Protein AF-A0A4Q9HJW1-F1 (afdb_monomer_lite)

Sequence (75 aa):
APFLFQVLATRPGDALLLCSAGLAEPLTEEPEFADRLAAQWSGAEPPGLVAFLAAAQLRVKGHARDRTAVAVWET

Organism: Streptomyces kasugaensis (NCBI:txid1946)

Secondary structure (DSSP, 8-state):
-----------TT-EEEEE-HHHHHHHHH-HHHHHHHHHHH-SSSPPPHHHHHHHHT--BTTB-S---EEEEE--

Structure (mmCIF,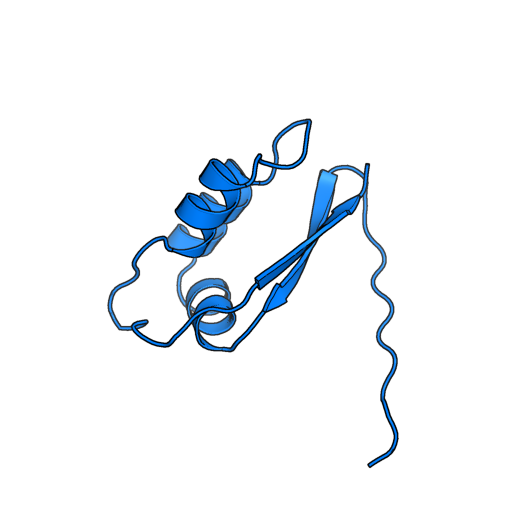 N/CA/C/O backbone):
data_AF-A0A4Q9HJW1-F1
#
_entry.id   AF-A0A4Q9HJW1-F1
#
loop_
_atom_site.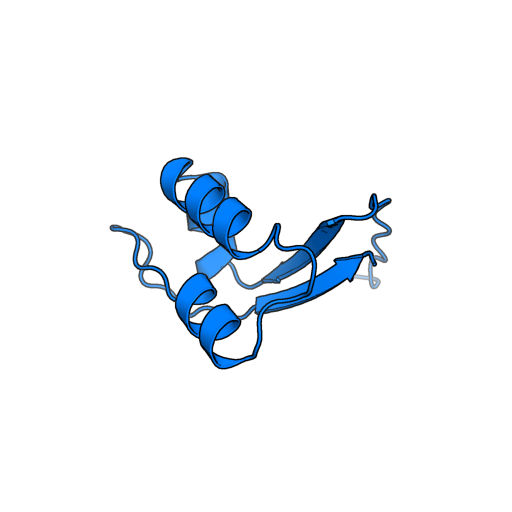group_PDB
_atom_site.id
_atom_site.type_symbol
_atom_site.label_atom_id
_atom_site.label_alt_id
_atom_site.label_comp_id
_atom_site.label_asym_id
_atom_site.label_entity_id
_atom_site.label_seq_id
_atom_site.pdbx_PDB_ins_code
_atom_site.Cartn_x
_atom_site.Cartn_y
_atom_site.Cartn_z
_atom_site.occupancy
_atom_site.B_iso_or_equiv
_atom_site.auth_seq_id
_atom_site.auth_comp_id
_atom_site.auth_asym_id
_atom_site.auth_atom_id
_atom_site.pdbx_PDB_model_num
ATOM 1 N N . ALA A 1 1 ? 1.595 -13.048 24.209 1.00 80.25 1 ALA A N 1
ATOM 2 C CA . ALA A 1 1 ? 1.492 -14.176 23.257 1.00 80.25 1 ALA A CA 1
ATOM 3 C C . ALA A 1 1 ? 2.812 -14.294 22.497 1.00 80.25 1 ALA A C 1
ATOM 5 O O . ALA A 1 1 ? 3.497 -13.276 22.415 1.00 80.25 1 ALA A O 1
ATOM 6 N N . PRO A 1 2 ? 3.209 -15.480 22.000 1.00 92.94 2 PRO A N 1
ATOM 7 C CA . PRO A 1 2 ? 4.395 -15.602 21.153 1.00 92.94 2 PRO A CA 1
ATOM 8 C C . PRO A 1 2 ? 4.220 -14.808 19.853 1.00 92.94 2 PRO A C 1
ATOM 10 O O . PRO A 1 2 ? 3.096 -14.568 19.410 1.00 92.94 2 PRO A O 1
ATOM 13 N N . PHE A 1 3 ? 5.338 -14.405 19.253 1.00 91.56 3 PHE A N 1
ATOM 14 C CA . PHE A 1 3 ? 5.336 -13.796 17.927 1.00 91.56 3 PHE A CA 1
ATOM 15 C C . PHE A 1 3 ? 4.878 -14.822 16.880 1.00 91.56 3 PHE A C 1
ATOM 17 O O . PHE A 1 3 ? 5.323 -15.971 16.909 1.00 91.56 3 PHE A O 1
ATOM 24 N N . LEU A 1 4 ? 4.000 -14.411 15.962 1.00 90.88 4 LEU A N 1
ATOM 25 C CA . LEU A 1 4 ? 3.511 -15.255 14.873 1.00 90.88 4 LEU A CA 1
ATOM 26 C C . LEU A 1 4 ? 4.176 -14.828 13.565 1.00 90.88 4 LEU A C 1
ATOM 28 O O . LEU A 1 4 ? 3.954 -13.718 13.086 1.00 90.88 4 LEU A O 1
ATOM 32 N N . PHE A 1 5 ? 4.975 -15.719 12.982 1.00 90.56 5 PHE A N 1
ATOM 33 C CA . PHE A 1 5 ? 5.480 -15.537 11.625 1.00 90.56 5 PHE A CA 1
ATOM 34 C C . PHE A 1 5 ? 4.360 -15.802 10.618 1.00 90.56 5 PHE A C 1
ATOM 36 O O . PHE A 1 5 ? 3.628 -16.783 10.748 1.00 90.56 5 PHE A O 1
ATOM 43 N N . GLN A 1 6 ? 4.254 -14.948 9.601 1.00 90.62 6 GLN A N 1
ATOM 44 C CA . GLN A 1 6 ? 3.402 -15.177 8.439 1.00 90.62 6 GLN A CA 1
ATOM 45 C C . GLN A 1 6 ? 4.271 -15.211 7.185 1.00 90.62 6 GLN A C 1
ATOM 47 O O . GLN A 1 6 ? 5.124 -14.346 6.999 1.00 90.62 6 GLN A O 1
ATOM 52 N N . VAL A 1 7 ? 4.061 -16.226 6.350 1.00 90.62 7 VAL A N 1
ATOM 53 C CA . VAL A 1 7 ? 4.740 -16.396 5.063 1.00 90.62 7 VAL A CA 1
ATOM 54 C C . VAL A 1 7 ? 3.677 -16.329 3.978 1.00 90.62 7 VAL A C 1
ATOM 56 O O . VAL A 1 7 ? 2.682 -17.048 4.047 1.00 90.62 7 VAL A O 1
ATOM 59 N N . LEU A 1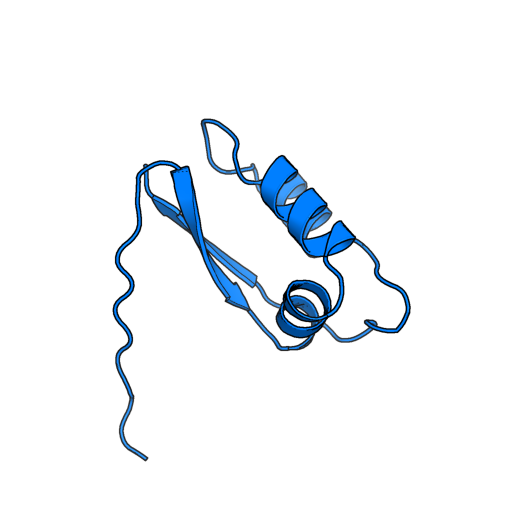 8 ? 3.889 -15.461 2.993 1.00 89.44 8 LEU A N 1
ATOM 60 C CA . LEU A 1 8 ? 3.012 -15.292 1.839 1.00 89.44 8 LEU A CA 1
ATOM 61 C C . LEU A 1 8 ? 3.785 -15.678 0.581 1.00 89.44 8 LEU A C 1
ATOM 63 O O . LEU A 1 8 ? 4.934 -15.280 0.414 1.00 89.44 8 LEU A O 1
ATOM 67 N N . ALA A 1 9 ? 3.157 -16.476 -0.279 1.00 90.31 9 ALA A N 1
ATOM 68 C CA . ALA A 1 9 ? 3.693 -16.799 -1.594 1.00 90.31 9 ALA A CA 1
ATOM 69 C C . ALA A 1 9 ? 3.208 -15.744 -2.597 1.00 90.31 9 ALA A C 1
ATOM 71 O O . ALA A 1 9 ? 2.002 -15.627 -2.819 1.00 90.31 9 ALA A O 1
ATOM 72 N N . THR A 1 10 ? 4.139 -14.991 -3.174 1.00 89.12 10 THR A N 1
ATOM 73 C CA . THR A 1 10 ? 3.901 -13.939 -4.172 1.00 89.12 10 THR A CA 1
ATOM 74 C C . THR A 1 10 ? 4.243 -14.430 -5.579 1.00 89.12 10 THR A C 1
ATOM 76 O O . THR A 1 10 ? 4.938 -15.433 -5.767 1.00 89.12 10 THR A O 1
ATOM 79 N N . ARG A 1 11 ? 3.717 -13.743 -6.592 1.00 88.50 11 ARG A N 1
ATOM 80 C CA . ARG A 1 11 ? 4.100 -13.872 -8.003 1.00 88.50 11 ARG A CA 1
ATOM 81 C C . ARG A 1 11 ? 4.807 -12.590 -8.453 1.00 88.50 11 ARG A C 1
ATOM 83 O O . ARG A 1 11 ? 4.532 -11.539 -7.880 1.00 88.50 11 ARG A O 1
ATOM 90 N N . PRO A 1 12 ? 5.654 -12.641 -9.497 1.00 87.19 12 PRO A N 1
ATOM 91 C CA . PRO A 1 12 ? 6.208 -11.428 -10.091 1.00 87.19 12 PRO A CA 1
ATOM 92 C C . PRO A 1 12 ? 5.101 -10.421 -10.426 1.00 87.19 12 PRO A C 1
ATOM 94 O O . PRO A 1 12 ? 4.111 -10.780 -11.072 1.00 87.19 12 PRO A O 1
ATOM 97 N N . GLY A 1 13 ? 5.265 -9.183 -9.961 1.00 85.44 13 GLY A N 1
ATOM 98 C CA . GLY A 1 13 ? 4.269 -8.114 -10.082 1.00 85.44 13 GLY A CA 1
ATOM 99 C C . GLY A 1 13 ? 3.314 -7.969 -8.890 1.00 85.44 13 GLY A C 1
ATOM 100 O O . GLY A 1 13 ? 2.596 -6.970 -8.826 1.00 85.44 13 GLY A O 1
ATOM 101 N N . ASP A 1 14 ? 3.315 -8.898 -7.929 1.00 89.31 14 ASP A N 1
ATOM 102 C CA . ASP A 1 14 ? 2.589 -8.722 -6.668 1.00 89.31 14 ASP A CA 1
ATOM 103 C C . ASP A 1 14 ? 3.310 -7.719 -5.749 1.00 89.31 14 ASP A C 1
ATOM 105 O O . ASP A 1 14 ? 4.537 -7.579 -5.764 1.00 89.31 14 ASP A O 1
ATOM 109 N N . ALA A 1 15 ? 2.539 -7.067 -4.875 1.00 92.19 15 ALA A N 1
ATOM 110 C CA . ALA A 1 15 ? 3.061 -6.262 -3.776 1.00 92.19 15 ALA A CA 1
ATOM 111 C C . ALA A 1 15 ? 2.531 -6.778 -2.433 1.00 92.19 15 ALA A C 1
ATOM 113 O O . ALA A 1 15 ? 1.321 -6.858 -2.208 1.00 92.19 15 ALA A O 1
ATOM 114 N N . LEU A 1 16 ? 3.439 -7.083 -1.508 1.00 93.12 16 LEU A N 1
ATOM 115 C CA . LEU A 1 16 ? 3.113 -7.363 -0.117 1.00 93.12 16 LEU A CA 1
ATOM 116 C C . LEU A 1 16 ? 2.940 -6.046 0.643 1.00 93.12 16 LEU A C 1
ATOM 118 O O . LEU A 1 16 ? 3.887 -5.269 0.729 1.00 93.12 16 LEU A O 1
ATOM 122 N N . LEU A 1 17 ? 1.769 -5.823 1.247 1.00 94.12 17 LEU A N 1
ATOM 123 C CA . LEU A 1 17 ? 1.453 -4.620 2.022 1.00 94.12 17 LEU A CA 1
ATOM 124 C C . LEU A 1 17 ? 1.256 -4.941 3.510 1.00 94.12 17 LEU A C 1
ATOM 126 O O . LEU A 1 17 ? 0.323 -5.646 3.887 1.00 94.12 17 LEU A O 1
ATOM 130 N N . LEU A 1 18 ? 2.075 -4.331 4.366 1.00 96.12 18 LEU A N 1
ATOM 131 C CA . LEU A 1 18 ? 1.812 -4.203 5.798 1.00 96.12 18 LEU A CA 1
ATOM 132 C C . LEU A 1 18 ? 1.295 -2.791 6.074 1.00 96.12 18 LEU A C 1
ATOM 134 O O . LEU A 1 18 ? 1.977 -1.810 5.777 1.00 96.12 18 LEU A O 1
ATOM 138 N N . CYS A 1 19 ? 0.101 -2.664 6.649 1.00 97.25 19 CYS A N 1
ATOM 139 C CA . CYS A 1 19 ? -0.493 -1.353 6.880 1.00 97.25 19 CYS A CA 1
ATOM 140 C C . CYS A 1 19 ? -1.342 -1.262 8.152 1.00 97.25 19 CYS A C 1
ATOM 142 O O . CYS A 1 19 ? -1.724 -2.269 8.748 1.00 97.25 19 CYS A O 1
ATOM 144 N N . SER A 1 20 ? -1.609 -0.028 8.584 1.00 97.75 20 SER A N 1
ATOM 145 C CA . SER A 1 20 ? -2.554 0.256 9.664 1.00 97.75 20 SER A CA 1
ATOM 146 C C . SER A 1 20 ? -4.005 0.079 9.200 1.00 97.75 20 SER A C 1
ATOM 148 O O . SER A 1 20 ? -4.307 0.087 8.005 1.00 97.75 20 SER A O 1
ATOM 150 N N . ALA A 1 21 ? -4.934 0.011 10.159 1.00 97.38 21 ALA A N 1
ATOM 151 C CA . ALA A 1 21 ? -6.369 -0.059 9.874 1.00 97.38 21 ALA A CA 1
ATOM 152 C C . ALA A 1 21 ? -6.867 1.097 8.984 1.00 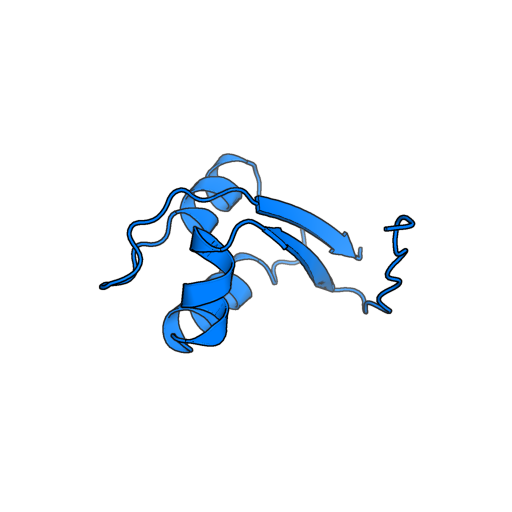97.38 21 ALA A C 1
ATOM 154 O O . ALA A 1 21 ? -7.750 0.895 8.161 1.00 97.38 21 ALA A O 1
ATOM 155 N N . GLY A 1 22 ? -6.257 2.288 9.076 1.00 97.19 22 GLY A N 1
ATOM 156 C CA . GLY A 1 22 ? -6.640 3.435 8.245 1.00 97.19 22 GLY A CA 1
ATOM 157 C C . GLY A 1 22 ? -6.432 3.239 6.738 1.00 97.19 22 GLY A C 1
ATOM 158 O O . GLY A 1 22 ? -7.005 3.999 5.955 1.00 97.19 22 GLY A O 1
ATOM 159 N N . LEU A 1 23 ? -5.634 2.243 6.330 1.00 97.12 23 LEU A N 1
ATOM 160 C CA . LEU A 1 23 ? -5.495 1.815 4.935 1.00 97.12 23 LEU A CA 1
ATOM 161 C C . LEU A 1 23 ? -6.155 0.450 4.673 1.00 97.12 23 LEU A C 1
ATOM 163 O O . LEU A 1 23 ? -6.737 0.266 3.609 1.00 97.12 23 LEU A O 1
ATOM 167 N N . ALA A 1 24 ? -6.114 -0.481 5.631 1.00 97.62 24 ALA A N 1
ATOM 168 C CA . ALA A 1 24 ? -6.715 -1.809 5.472 1.00 97.62 24 ALA A CA 1
ATOM 169 C C . ALA A 1 24 ? -8.252 -1.779 5.363 1.00 97.62 24 ALA A C 1
ATOM 171 O O . ALA A 1 24 ? -8.822 -2.543 4.586 1.00 97.62 24 ALA A O 1
ATOM 172 N N . GLU A 1 25 ? -8.920 -0.893 6.109 1.00 97.50 25 GLU A N 1
ATOM 173 C CA . GLU A 1 25 ? -10.381 -0.732 6.065 1.00 97.50 25 GLU A CA 1
ATOM 174 C C . GLU A 1 25 ? -10.869 -0.337 4.659 1.00 97.50 25 GLU A C 1
ATOM 176 O O . GLU A 1 25 ? -11.600 -1.127 4.065 1.00 97.50 25 GLU A O 1
ATOM 181 N N . PRO A 1 26 ? -10.418 0.779 4.041 1.00 97.44 26 PRO A N 1
ATOM 182 C CA . PRO A 1 26 ? -10.863 1.117 2.689 1.00 97.44 26 PRO A CA 1
ATOM 183 C C . PRO A 1 26 ? -10.403 0.104 1.628 1.00 97.44 26 PRO A C 1
ATOM 185 O O . PRO A 1 26 ? -11.084 -0.059 0.626 1.00 97.44 26 PRO A O 1
ATOM 188 N N . LEU A 1 27 ? -9.291 -0.618 1.824 1.00 96.38 27 LEU A N 1
ATOM 189 C CA . LEU A 1 27 ? -8.912 -1.712 0.913 1.00 96.38 27 LEU A CA 1
ATOM 190 C C . LEU A 1 27 ? -9.924 -2.857 0.892 1.00 96.38 27 LEU A C 1
ATOM 192 O O . LEU A 1 27 ? -10.077 -3.517 -0.131 1.00 96.38 27 LEU A O 1
ATOM 196 N N . THR A 1 28 ? -10.569 -3.117 2.026 1.00 96.50 28 THR A N 1
ATOM 197 C CA . THR A 1 28 ? -11.474 -4.259 2.187 1.00 96.50 28 THR A CA 1
ATOM 198 C C . THR A 1 28 ? -12.925 -3.864 1.925 1.00 96.50 28 THR A C 1
ATOM 200 O O . THR A 1 28 ? -13.694 -4.658 1.390 1.00 96.50 28 THR A O 1
ATOM 203 N N . GLU A 1 29 ? -13.307 -2.647 2.309 1.00 97.81 29 GLU A N 1
ATOM 204 C CA . GLU A 1 29 ? -14.693 -2.174 2.286 1.00 97.81 29 GLU A CA 1
ATOM 205 C C . GLU A 1 29 ? -15.059 -1.445 0.985 1.00 97.81 29 GLU A C 1
ATOM 207 O O . GLU A 1 29 ? -16.236 -1.399 0.632 1.00 97.81 29 GLU A O 1
ATOM 212 N N . GLU A 1 30 ? -14.076 -0.907 0.252 1.00 97.88 30 GLU A N 1
ATOM 213 C CA . GLU A 1 30 ? -14.305 0.021 -0.864 1.00 97.88 30 GLU A CA 1
ATOM 214 C C . GLU A 1 30 ? -13.592 -0.472 -2.142 1.00 97.88 30 GLU A C 1
ATOM 216 O O . GLU A 1 30 ? -12.434 -0.121 -2.394 1.00 97.88 30 GLU A O 1
ATOM 221 N N . PRO A 1 31 ? -14.262 -1.280 -2.992 1.00 96.81 31 PRO A N 1
ATOM 222 C CA . PRO A 1 31 ? -13.642 -1.902 -4.166 1.00 96.81 31 PRO A CA 1
ATOM 223 C C . PRO A 1 31 ? -12.994 -0.904 -5.132 1.00 96.81 31 PRO A C 1
ATOM 225 O O . PRO A 1 31 ? -11.884 -1.134 -5.600 1.00 96.81 31 PRO A O 1
ATOM 228 N N . GLU A 1 32 ? -13.627 0.251 -5.364 1.00 96.06 32 GLU A N 1
ATOM 229 C CA . GLU A 1 32 ? -13.072 1.295 -6.239 1.00 96.06 32 GLU A CA 1
ATOM 230 C C . GLU A 1 32 ? -11.732 1.845 -5.721 1.00 96.06 32 GLU A C 1
ATOM 232 O O . GLU A 1 32 ? -10.861 2.237 -6.504 1.00 96.06 32 GLU A O 1
ATOM 237 N N . PHE A 1 33 ? -11.544 1.879 -4.398 1.00 96.38 33 PHE A N 1
ATOM 238 C CA . PHE A 1 33 ? -10.277 2.273 -3.794 1.00 96.38 33 PHE A CA 1
ATOM 239 C C . PHE A 1 33 ? -9.206 1.205 -4.018 1.00 96.38 33 PHE A C 1
ATOM 241 O O . PHE A 1 33 ? -8.089 1.543 -4.418 1.00 96.38 33 PHE A O 1
ATOM 248 N N . ALA A 1 34 ? -9.551 -0.066 -3.794 1.00 95.81 34 ALA A N 1
ATOM 249 C CA . ALA A 1 34 ? -8.651 -1.190 -4.021 1.00 95.81 34 ALA A CA 1
ATOM 250 C C . ALA A 1 34 ? -8.203 -1.266 -5.488 1.00 95.81 34 ALA A C 1
ATOM 252 O O . ALA A 1 34 ? -7.001 -1.320 -5.752 1.00 95.81 34 ALA A O 1
ATOM 253 N N . ASP A 1 35 ? -9.138 -1.153 -6.433 1.00 95.50 35 ASP A N 1
ATOM 254 C CA . ASP A 1 35 ? -8.859 -1.165 -7.871 1.00 95.50 35 ASP A CA 1
ATOM 255 C C . ASP A 1 35 ? -7.942 -0.009 -8.278 1.00 95.50 35 ASP A C 1
ATOM 257 O O . ASP A 1 35 ? -6.971 -0.189 -9.018 1.00 95.50 35 ASP A O 1
ATOM 261 N N . ARG A 1 36 ? -8.206 1.196 -7.760 1.00 94.94 36 ARG A N 1
ATOM 262 C CA . ARG A 1 36 ? -7.374 2.367 -8.041 1.00 94.94 36 ARG A CA 1
ATOM 263 C C . ARG A 1 36 ? -5.965 2.216 -7.481 1.00 94.94 36 ARG A C 1
ATOM 265 O O . ARG A 1 36 ? -5.014 2.637 -8.141 1.00 94.94 36 ARG A O 1
ATOM 272 N N . LEU A 1 37 ? -5.821 1.658 -6.280 1.00 94.88 37 LEU A N 1
ATOM 273 C CA . LEU A 1 37 ? -4.509 1.429 -5.684 1.00 94.88 37 LEU A CA 1
ATOM 274 C C . LEU A 1 37 ? -3.739 0.360 -6.462 1.00 94.88 37 LEU A C 1
ATOM 276 O O . LEU A 1 37 ? -2.582 0.584 -6.813 1.00 94.88 37 LEU A O 1
ATOM 280 N N . ALA A 1 38 ? -4.402 -0.746 -6.804 1.00 92.75 38 ALA A N 1
ATOM 281 C CA . ALA A 1 38 ? -3.836 -1.812 -7.619 1.00 92.75 38 ALA A CA 1
ATOM 282 C C . ALA A 1 38 ? -3.341 -1.271 -8.966 1.00 92.75 38 ALA A C 1
ATOM 284 O O . ALA A 1 38 ? -2.183 -1.478 -9.310 1.00 92.75 38 ALA A O 1
ATOM 285 N N . ALA A 1 39 ? -4.155 -0.477 -9.669 1.00 91.88 39 ALA A N 1
ATOM 286 C CA . ALA A 1 39 ? -3.772 0.128 -10.944 1.00 91.88 39 ALA A CA 1
ATOM 287 C C . ALA A 1 39 ? -2.553 1.066 -10.841 1.00 91.88 39 ALA A C 1
ATOM 289 O O . ALA A 1 39 ? -1.772 1.169 -11.784 1.00 91.88 39 ALA A O 1
ATOM 290 N N . GLN A 1 40 ? -2.377 1.767 -9.715 1.00 91.94 40 GLN A N 1
ATOM 291 C CA . GLN A 1 40 ? -1.215 2.638 -9.499 1.00 91.94 40 GLN A CA 1
ATOM 292 C C . GLN A 1 40 ? 0.050 1.870 -9.101 1.00 91.94 40 GLN A C 1
ATOM 294 O O . GLN A 1 40 ? 1.151 2.387 -9.294 1.00 91.94 40 GLN A O 1
ATOM 299 N N . TRP A 1 41 ? -0.087 0.679 -8.518 1.00 91.88 41 TRP A N 1
ATOM 300 C CA . TRP A 1 41 ? 1.030 -0.106 -7.985 1.00 91.88 41 TRP A CA 1
ATOM 301 C C . TRP A 1 41 ? 1.434 -1.296 -8.859 1.00 91.88 41 TRP A C 1
ATOM 303 O O . TRP A 1 41 ? 2.535 -1.806 -8.671 1.00 91.88 41 TRP A O 1
ATOM 313 N N . SER A 1 42 ? 0.610 -1.697 -9.831 1.00 88.94 42 SER A N 1
ATOM 314 C CA . SER A 1 42 ? 0.868 -2.794 -10.778 1.00 88.94 42 SER A CA 1
ATOM 315 C C . SER A 1 42 ? 1.766 -2.394 -11.961 1.00 88.94 42 SER A C 1
ATOM 317 O O . SER A 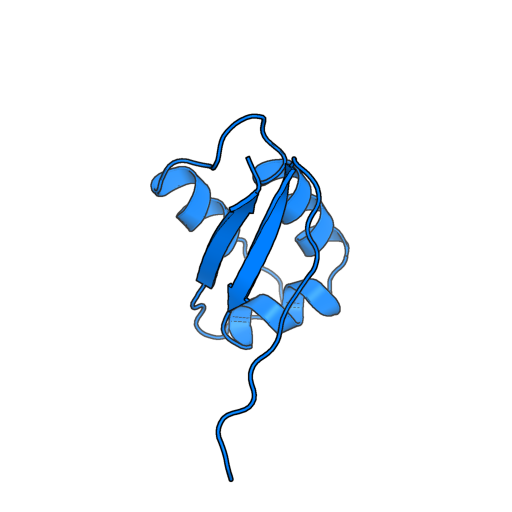1 42 ? 1.635 -2.938 -13.059 1.00 88.94 42 SER A O 1
ATOM 319 N N . GLY A 1 43 ? 2.616 -1.380 -11.787 1.00 85.75 43 GLY A N 1
ATOM 320 C CA . GLY A 1 43 ? 3.586 -0.968 -12.800 1.00 85.75 43 GLY A CA 1
ATOM 321 C C . GLY A 1 43 ? 4.716 -1.989 -12.961 1.00 85.75 43 GLY A C 1
ATOM 322 O O . GLY A 1 43 ? 4.900 -2.861 -12.119 1.00 85.75 43 GLY A O 1
ATOM 323 N N . ALA A 1 44 ? 5.502 -1.859 -14.035 1.00 85.19 44 ALA A N 1
ATOM 324 C CA . ALA A 1 44 ? 6.681 -2.708 -14.253 1.00 85.19 44 ALA A CA 1
ATOM 325 C C . ALA A 1 44 ? 7.773 -2.506 -13.185 1.00 85.19 44 ALA A C 1
ATOM 327 O O . ALA A 1 44 ? 8.585 -3.395 -12.955 1.00 85.19 44 ALA A O 1
ATOM 328 N N . GLU A 1 45 ? 7.785 -1.339 -12.539 1.00 89.88 45 GLU A N 1
ATOM 329 C CA . GLU A 1 45 ? 8.689 -1.001 -11.444 1.00 89.88 45 GLU A CA 1
ATOM 330 C C . GLU A 1 45 ? 7.884 -0.486 -10.241 1.00 89.88 45 GLU A C 1
ATOM 332 O O . GLU A 1 45 ? 6.809 0.104 -10.430 1.00 89.88 45 GLU A O 1
ATOM 337 N N . PRO A 1 46 ? 8.402 -0.649 -9.008 1.00 92.50 46 PRO A N 1
ATOM 338 C CA . PRO A 1 46 ? 7.806 -0.041 -7.826 1.00 92.50 46 PRO A CA 1
ATOM 339 C C . PRO A 1 46 ? 7.654 1.481 -7.985 1.00 92.50 46 PRO A C 1
ATOM 341 O O . PRO A 1 46 ? 8.534 2.141 -8.547 1.00 92.50 46 PRO A O 1
ATOM 344 N N . PRO A 1 47 ? 6.576 2.085 -7.457 1.00 94.62 47 PRO A N 1
ATOM 345 C CA . PRO A 1 47 ? 6.387 3.524 -7.530 1.00 94.62 47 PRO A CA 1
ATOM 346 C C . PRO A 1 47 ? 7.483 4.260 -6.750 1.00 94.62 47 PRO A C 1
ATOM 348 O O . PRO A 1 47 ? 7.848 3.884 -5.635 1.00 94.62 47 PRO A O 1
ATOM 351 N N . GLY A 1 48 ? 7.951 5.387 -7.291 1.00 94.88 48 GLY A N 1
ATOM 352 C CA . GLY A 1 48 ? 8.789 6.316 -6.532 1.00 94.88 48 GLY A CA 1
ATOM 353 C C . GLY A 1 48 ? 8.054 6.890 -5.309 1.00 94.88 48 GLY A C 1
ATOM 354 O O . GLY A 1 48 ? 6.822 6.901 -5.257 1.00 94.88 48 GLY A O 1
ATOM 355 N N . LEU A 1 49 ? 8.799 7.436 -4.339 1.00 95.38 49 LEU A N 1
ATOM 356 C CA . LEU A 1 49 ? 8.262 7.858 -3.031 1.00 95.38 49 LEU A CA 1
ATOM 357 C C . LEU A 1 49 ? 7.042 8.792 -3.123 1.00 95.38 49 LEU A C 1
ATOM 359 O O . LEU A 1 49 ? 6.077 8.629 -2.380 1.00 95.38 49 LEU A O 1
ATOM 363 N N . VAL A 1 50 ? 7.060 9.757 -4.046 1.00 96.25 50 VAL A N 1
ATOM 364 C CA . VAL A 1 50 ? 5.944 10.702 -4.230 1.00 96.25 50 VAL A CA 1
ATOM 365 C C . VAL A 1 50 ? 4.689 9.987 -4.730 1.00 96.25 50 VAL A C 1
ATOM 367 O O . VAL A 1 50 ? 3.605 10.211 -4.194 1.00 96.25 50 VAL A O 1
ATOM 370 N N . ALA A 1 51 ? 4.831 9.109 -5.725 1.00 95.12 51 ALA A N 1
ATOM 371 C CA . ALA A 1 51 ? 3.715 8.340 -6.269 1.00 95.12 51 ALA A CA 1
ATOM 372 C C . ALA A 1 51 ? 3.154 7.367 -5.222 1.00 95.12 51 ALA A C 1
ATOM 374 O O . ALA A 1 51 ? 1.939 7.287 -5.051 1.00 95.12 51 ALA A O 1
ATOM 375 N N . PHE A 1 52 ? 4.029 6.711 -4.454 1.00 95.88 52 PHE A N 1
ATOM 376 C CA . PHE A 1 52 ? 3.635 5.852 -3.341 1.00 95.88 52 PHE A CA 1
ATOM 377 C C . PHE A 1 52 ? 2.807 6.609 -2.295 1.00 95.88 52 PHE A C 1
ATOM 379 O O . PHE A 1 52 ? 1.700 6.190 -1.952 1.00 95.88 52 PHE A O 1
ATOM 386 N N . LEU A 1 53 ? 3.306 7.756 -1.822 1.00 95.19 53 LEU A N 1
ATOM 387 C CA . LEU A 1 53 ? 2.610 8.567 -0.824 1.00 95.19 53 LEU A CA 1
ATOM 388 C C . LEU A 1 53 ? 1.290 9.133 -1.356 1.00 95.19 53 LEU A C 1
ATOM 390 O O . LEU A 1 53 ? 0.323 9.207 -0.601 1.00 95.19 53 LEU A O 1
ATOM 394 N N . ALA A 1 54 ? 1.221 9.532 -2.626 1.00 95.31 54 ALA A N 1
ATOM 395 C CA . ALA A 1 54 ? -0.019 10.017 -3.230 1.00 95.31 54 ALA A CA 1
ATOM 396 C C . ALA A 1 54 ? -1.088 8.914 -3.290 1.00 95.31 54 ALA A C 1
ATOM 398 O O . ALA A 1 54 ? -2.238 9.148 -2.916 1.00 95.31 54 ALA A O 1
ATOM 399 N N . ALA A 1 55 ? -0.689 7.709 -3.699 1.00 94.81 55 ALA A N 1
ATOM 400 C CA . ALA A 1 55 ? -1.551 6.537 -3.782 1.00 94.81 55 ALA A CA 1
ATOM 401 C C . ALA A 1 55 ? -2.079 6.118 -2.397 1.00 94.81 55 ALA A C 1
ATOM 403 O O . ALA A 1 55 ? -3.286 6.006 -2.182 1.00 94.81 55 ALA A O 1
ATOM 404 N N . ALA A 1 56 ? -1.186 5.996 -1.410 1.00 94.19 56 ALA A N 1
ATOM 405 C CA . ALA A 1 56 ? -1.544 5.607 -0.046 1.00 94.19 56 ALA A CA 1
ATOM 406 C C . ALA A 1 56 ? -2.440 6.638 0.673 1.00 94.19 56 ALA A C 1
ATOM 408 O O . ALA A 1 56 ? -3.130 6.287 1.632 1.00 94.19 56 ALA A O 1
ATOM 409 N N . GLN A 1 57 ? -2.469 7.897 0.220 1.00 93.31 57 GLN A N 1
ATOM 410 C CA . GLN A 1 57 ? -3.276 8.985 0.794 1.00 93.31 57 GLN A CA 1
ATOM 411 C C . GLN A 1 57 ? -4.599 9.248 0.058 1.00 93.31 57 GLN A C 1
ATOM 413 O O . GLN A 1 57 ? -5.316 10.191 0.405 1.00 93.31 57 GLN A O 1
ATOM 418 N N . LEU A 1 58 ? -4.960 8.429 -0.936 1.00 93.75 58 LEU A N 1
ATOM 419 C CA . LEU A 1 58 ? -6.228 8.562 -1.655 1.00 93.75 58 LEU A CA 1
ATOM 420 C C . LEU A 1 58 ? -7.416 8.588 -0.679 1.00 93.75 58 LEU A C 1
ATOM 422 O O . LEU A 1 58 ? -7.595 7.695 0.151 1.00 93.75 58 LEU A O 1
ATOM 426 N N . ARG A 1 59 ? -8.216 9.654 -0.738 1.00 92.19 59 ARG A N 1
ATOM 427 C CA . ARG A 1 59 ? -9.296 9.879 0.229 1.00 92.19 59 ARG A CA 1
ATOM 428 C C . ARG A 1 59 ? -10.489 8.997 -0.099 1.00 92.19 59 ARG A C 1
ATOM 430 O O . ARG A 1 59 ? -10.903 8.925 -1.250 1.00 92.19 59 ARG A O 1
ATOM 437 N N . VAL A 1 60 ? -11.072 8.418 0.942 1.00 96.31 60 VAL A N 1
ATOM 438 C CA . VAL A 1 60 ? -12.312 7.648 0.858 1.00 96.31 60 VAL A CA 1
ATOM 439 C C . VAL A 1 60 ? -13.246 8.162 1.941 1.00 96.31 60 VAL A C 1
ATOM 441 O O . VAL A 1 60 ? -12.818 8.424 3.070 1.00 96.31 60 VAL A O 1
ATOM 444 N N . LYS A 1 61 ? -14.508 8.411 1.587 1.00 95.69 61 LYS A N 1
ATOM 445 C CA . LYS A 1 61 ? -15.495 8.940 2.533 1.00 95.69 61 LYS A CA 1
ATOM 446 C C . LYS A 1 61 ? -15.682 7.926 3.666 1.00 95.69 61 LYS A C 1
ATOM 448 O O . LYS A 1 61 ? -15.722 6.738 3.414 1.00 95.69 61 LYS A O 1
ATOM 453 N N . GLY A 1 62 ? -15.760 8.395 4.910 1.00 96.19 62 GLY A N 1
ATOM 454 C CA . GLY A 1 62 ? -15.865 7.507 6.077 1.00 96.19 62 GLY A CA 1
ATOM 455 C C . GLY A 1 62 ? -14.526 6.976 6.610 1.00 96.19 62 GLY A C 1
ATOM 456 O O . GLY A 1 62 ? -14.450 6.664 7.793 1.00 96.19 62 GLY A O 1
ATOM 457 N N . HIS A 1 63 ? -13.442 7.007 5.823 1.00 95.50 63 HIS A N 1
ATOM 458 C CA . HIS A 1 63 ? -12.119 6.513 6.234 1.00 95.50 63 HIS A CA 1
ATOM 459 C C . HIS A 1 63 ? -11.117 7.654 6.445 1.00 95.50 63 HIS A C 1
ATOM 461 O O . HIS A 1 63 ? -10.305 7.977 5.575 1.00 95.50 63 HIS A O 1
ATOM 467 N N . ALA A 1 64 ? -11.177 8.275 7.625 1.00 94.50 64 ALA A N 1
ATOM 468 C CA . ALA A 1 64 ? -10.350 9.432 7.991 1.00 94.50 64 ALA A CA 1
ATOM 469 C C . ALA A 1 64 ? -9.208 9.113 8.976 1.00 94.50 64 ALA A C 1
ATOM 471 O O . ALA A 1 64 ? -8.569 10.032 9.480 1.00 94.50 64 ALA A O 1
ATOM 472 N N . ARG A 1 65 ? -8.977 7.833 9.289 1.00 95.38 65 ARG A N 1
ATOM 473 C CA . ARG A 1 65 ? -7.923 7.412 10.222 1.00 95.38 65 ARG A CA 1
ATOM 474 C C . ARG A 1 65 ? -6.530 7.597 9.623 1.00 95.38 65 ARG A C 1
ATOM 476 O O . ARG A 1 65 ? -6.354 7.505 8.408 1.00 95.38 65 ARG A O 1
ATOM 483 N N . ASP A 1 66 ? -5.546 7.773 10.500 1.00 96.31 66 ASP A N 1
ATOM 484 C CA . ASP A 1 66 ? -4.138 7.839 10.117 1.00 96.31 66 ASP A CA 1
ATOM 485 C C . ASP A 1 66 ? -3.681 6.558 9.413 1.00 96.31 66 ASP A C 1
ATOM 487 O O . ASP A 1 66 ? -4.071 5.433 9.757 1.00 96.31 66 ASP A O 1
ATOM 491 N N . ARG A 1 67 ? -2.816 6.741 8.416 1.00 96.75 67 ARG A N 1
ATOM 492 C CA . ARG A 1 67 ? -2.335 5.666 7.551 1.00 96.75 67 ARG A CA 1
ATOM 493 C C . ARG A 1 67 ? -0.851 5.426 7.767 1.00 96.75 67 ARG A C 1
ATOM 495 O O . ARG A 1 67 ? -0.045 6.351 7.763 1.00 96.75 67 ARG A O 1
ATOM 502 N N . THR A 1 68 ? -0.494 4.159 7.901 1.00 96.69 68 THR A N 1
ATOM 503 C CA . THR A 1 68 ? 0.885 3.675 7.840 1.00 96.69 68 THR A CA 1
ATOM 504 C C . THR A 1 68 ? 0.916 2.542 6.833 1.00 96.69 68 THR A C 1
ATOM 506 O O . THR A 1 68 ? 0.026 1.696 6.858 1.00 96.69 68 THR A O 1
ATOM 509 N N . ALA A 1 69 ? 1.905 2.535 5.945 1.00 96.94 69 ALA A N 1
ATOM 510 C CA . ALA A 1 69 ? 2.049 1.528 4.904 1.00 96.94 69 ALA A CA 1
ATOM 511 C C . ALA A 1 69 ? 3.528 1.214 4.679 1.00 96.94 69 ALA A C 1
ATOM 513 O O . ALA A 1 69 ? 4.349 2.124 4.562 1.00 96.94 69 ALA A O 1
ATOM 514 N N . VAL A 1 70 ? 3.840 -0.072 4.591 1.00 96.69 70 VAL A N 1
ATOM 515 C CA . VAL A 1 70 ? 5.117 -0.612 4.130 1.00 96.69 70 VAL A CA 1
ATOM 516 C C . VAL A 1 70 ? 4.787 -1.616 3.041 1.00 96.69 70 VAL A C 1
ATOM 518 O O . VAL A 1 70 ? 4.001 -2.532 3.276 1.00 96.69 70 VAL A O 1
ATOM 521 N N . ALA A 1 71 ? 5.366 -1.428 1.862 1.00 94.62 71 ALA A N 1
ATOM 522 C CA . ALA A 1 71 ? 5.138 -2.301 0.725 1.00 94.62 71 ALA A CA 1
ATOM 523 C C . ALA A 1 71 ? 6.459 -2.884 0.216 1.00 94.62 71 ALA A C 1
ATOM 525 O O . ALA A 1 71 ? 7.480 -2.195 0.192 1.00 94.62 71 ALA A O 1
ATOM 526 N N . VAL A 1 72 ? 6.423 -4.155 -0.174 1.00 9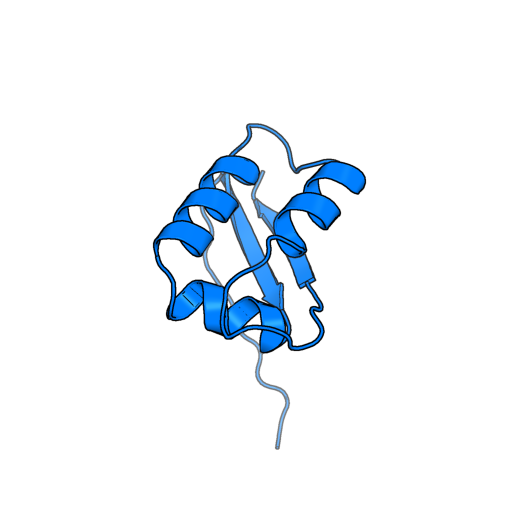3.19 72 VAL A N 1
ATOM 527 C CA . VAL A 1 72 ? 7.524 -4.880 -0.815 1.00 93.19 72 VAL A CA 1
ATOM 528 C C . VAL A 1 72 ? 6.992 -5.439 -2.127 1.00 93.19 72 VAL A C 1
ATOM 530 O O . VAL A 1 72 ? 5.994 -6.151 -2.116 1.00 93.19 72 VAL A O 1
ATOM 533 N N . TRP A 1 73 ? 7.633 -5.101 -3.242 1.00 92.75 73 TRP A N 1
ATOM 534 C CA . TRP A 1 73 ? 7.267 -5.614 -4.563 1.00 92.75 73 TRP A CA 1
ATOM 535 C C . TRP A 1 73 ? 8.100 -6.844 -4.890 1.00 92.75 73 TRP A C 1
ATOM 537 O O . TRP A 1 73 ? 9.316 -6.830 -4.693 1.00 92.75 73 TRP A O 1
ATOM 547 N N . GLU A 1 74 ? 7.440 -7.875 -5.407 1.00 89.19 74 GLU A N 1
ATOM 548 C CA . GLU A 1 74 ? 8.109 -9.040 -5.972 1.00 89.19 74 GLU A CA 1
ATOM 549 C C . GLU A 1 74 ? 8.525 -8.719 -7.411 1.00 89.19 74 GLU A C 1
ATOM 551 O O . GLU A 1 74 ? 7.672 -8.483 -8.274 1.00 89.19 74 GLU A O 1
ATOM 556 N N . THR A 1 75 ? 9.835 -8.677 -7.649 1.00 78.38 75 THR A N 1
ATOM 557 C CA . THR A 1 75 ? 10.438 -8.396 -8.962 1.00 78.38 75 THR A CA 1
ATOM 558 C C . THR A 1 75 ? 10.745 -9.669 -9.728 1.00 78.38 75 THR A C 1
ATOM 560 O O . THR A 1 75 ? 11.399 -10.547 -9.121 1.00 78.38 75 THR A O 1
#

Foldseek 3Di:
DDDDDDDDDDDAQDKDKDKDCLQVVCCVPPVVLVVQLSVLQSDNDGDDPVSVVVSSPDDDPPRPDDMDMDMDGDD

Radius of gyration: 13.13 Å; chains: 1; bounding box: 26×28×38 Å

pLDDT: mean 93.43, std 3.94, range [78.38, 97.88]